Protein AF-A0A6B0ZL29-F1 (afdb_monomer)

Structure (mmCIF, N/CA/C/O backbone):
data_AF-A0A6B0ZL29-F1
#
_entry.id   AF-A0A6B0ZL29-F1
#
loop_
_atom_site.group_PDB
_atom_site.id
_atom_site.type_symbol
_atom_site.label_atom_id
_atom_site.label_alt_id
_atom_site.label_comp_id
_atom_site.label_asym_id
_atom_site.label_entity_id
_atom_site.label_seq_id
_atom_site.pdbx_PDB_ins_code
_atom_site.Cartn_x
_atom_site.Cartn_y
_atom_site.Cartn_z
_atom_site.occupancy
_atom_site.B_iso_or_equiv
_atom_site.auth_seq_id
_atom_site.auth_comp_id
_atom_site.auth_asym_id
_atom_site.auth_atom_id
_atom_site.pdbx_PDB_model_num
ATOM 1 N N . MET A 1 1 ? 3.311 3.949 41.817 1.00 60.94 1 MET A N 1
ATOM 2 C CA . MET A 1 1 ? 3.447 3.672 40.373 1.00 60.94 1 MET A CA 1
ATOM 3 C C . MET A 1 1 ? 2.078 3.275 39.865 1.00 60.94 1 MET A C 1
ATOM 5 O O . MET A 1 1 ? 1.511 2.339 40.411 1.00 60.94 1 MET A O 1
ATOM 9 N N . THR A 1 2 ? 1.513 4.022 38.923 1.00 65.69 2 THR A N 1
ATOM 10 C CA . THR A 1 2 ? 0.216 3.680 38.326 1.00 65.69 2 THR A CA 1
ATOM 11 C C . THR A 1 2 ? 0.443 2.551 37.320 1.00 65.69 2 THR A C 1
ATOM 13 O O . THR A 1 2 ? 1.344 2.690 36.490 1.00 65.69 2 THR A O 1
ATOM 16 N N . PRO A 1 3 ? -0.280 1.424 37.407 1.00 83.25 3 PRO A N 1
ATOM 17 C CA . PRO A 1 3 ? -0.110 0.332 36.458 1.00 83.25 3 PRO A CA 1
ATOM 18 C C . PRO A 1 3 ? -0.529 0.781 35.054 1.00 83.25 3 PRO A C 1
ATOM 20 O O . PRO A 1 3 ? -1.469 1.560 34.899 1.00 83.25 3 PRO A O 1
ATOM 23 N N . THR A 1 4 ? 0.175 0.295 34.030 1.00 84.94 4 THR A N 1
ATOM 24 C CA . THR A 1 4 ? -0.295 0.397 32.646 1.00 84.94 4 THR A CA 1
ATOM 25 C C . THR A 1 4 ? -1.627 -0.354 32.543 1.00 84.94 4 THR A C 1
ATOM 27 O O . THR A 1 4 ? -1.664 -1.522 32.936 1.00 84.94 4 THR A O 1
ATOM 30 N N . PRO A 1 5 ? -2.708 0.285 32.063 1.00 82.19 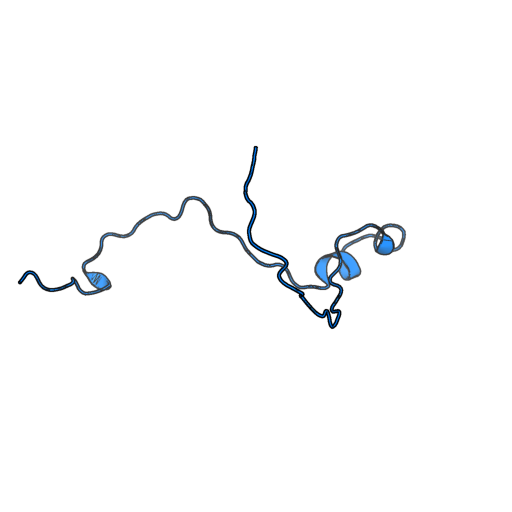5 PRO A N 1
ATOM 31 C CA . PRO A 1 5 ? -4.008 -0.367 31.942 1.00 82.19 5 PRO A CA 1
ATOM 32 C C . PRO A 1 5 ? -3.946 -1.539 30.959 1.00 82.19 5 PRO A C 1
ATOM 34 O O . PRO A 1 5 ? -3.168 -1.527 29.997 1.00 82.19 5 PRO A O 1
ATOM 37 N N . ALA A 1 6 ? -4.770 -2.557 31.196 1.00 85.62 6 ALA A N 1
ATOM 38 C CA . ALA A 1 6 ? -4.910 -3.666 30.259 1.00 85.62 6 ALA A CA 1
ATOM 39 C C . ALA A 1 6 ? -5.570 -3.178 28.955 1.00 85.62 6 ALA A C 1
ATOM 41 O O . ALA A 1 6 ? -6.360 -2.237 28.963 1.00 85.62 6 ALA A O 1
ATOM 42 N N . ALA A 1 7 ? -5.299 -3.833 27.820 1.00 81.38 7 ALA A N 1
ATOM 43 C CA . ALA A 1 7 ? -5.811 -3.387 26.516 1.00 81.38 7 ALA A CA 1
ATOM 44 C C . ALA A 1 7 ? -7.351 -3.258 26.462 1.00 81.38 7 ALA A C 1
ATOM 46 O O . ALA A 1 7 ? -7.864 -2.416 25.735 1.00 81.38 7 ALA A O 1
ATOM 47 N N . GLY A 1 8 ? -8.080 -4.057 27.252 1.00 84.62 8 GLY A N 1
ATOM 48 C CA . GLY A 1 8 ? -9.544 -3.999 27.358 1.00 84.62 8 GLY A CA 1
ATOM 49 C C . GLY A 1 8 ? -10.095 -2.894 28.270 1.00 84.62 8 GLY A C 1
ATOM 50 O O . GLY A 1 8 ? -11.303 -2.689 28.294 1.00 84.62 8 GLY A O 1
ATOM 51 N N . GLU A 1 9 ? -9.240 -2.198 29.022 1.00 90.44 9 GLU A N 1
ATOM 52 C CA . GLU A 1 9 ? -9.615 -1.063 29.882 1.00 90.44 9 GLU A CA 1
ATOM 53 C C . GLU A 1 9 ? -9.474 0.283 29.153 1.00 90.44 9 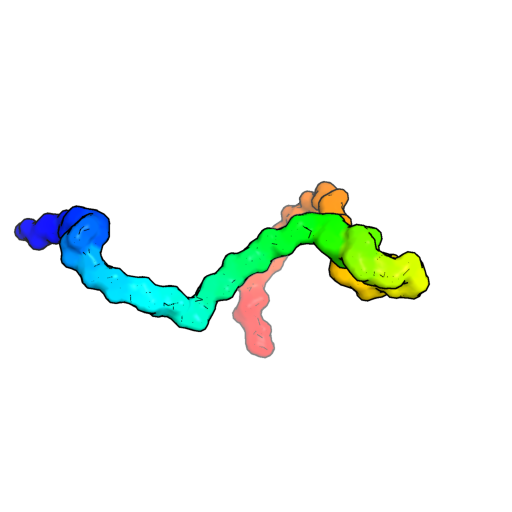GLU A C 1
ATOM 55 O O . GLU A 1 9 ? -9.933 1.314 29.648 1.00 90.44 9 GLU A O 1
ATOM 60 N N . LEU A 1 10 ? 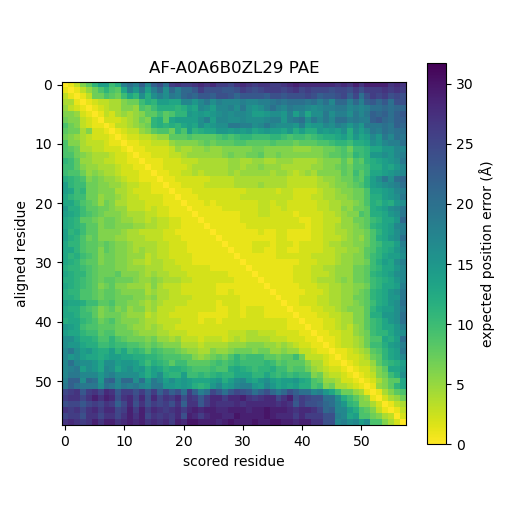-8.841 0.288 27.975 1.00 89.12 10 LEU A N 1
ATOM 61 C CA . LEU A 1 10 ? -8.760 1.465 27.122 1.00 89.12 10 LEU A CA 1
ATOM 62 C C . LEU A 1 10 ? -10.104 1.689 26.409 1.00 89.12 10 LEU A C 1
ATOM 64 O O . LEU A 1 10 ? -10.716 0.728 25.935 1.00 89.12 10 LEU A O 1
ATOM 68 N N . PRO A 1 11 ? -10.575 2.942 26.286 1.00 91.00 11 PRO A N 1
ATOM 69 C CA . PRO A 1 11 ? -11.748 3.234 25.476 1.00 91.00 11 PRO A CA 1
ATOM 70 C C . PRO A 1 11 ? -11.470 2.895 24.009 1.00 91.00 11 PRO A C 1
ATOM 72 O O . PRO A 1 11 ? -10.346 3.041 23.525 1.00 91.00 11 PRO A O 1
ATOM 75 N N . LEU A 1 12 ? -12.510 2.491 23.279 1.00 93.12 12 LEU A N 1
ATOM 76 C CA . LEU A 1 12 ? -12.409 2.366 21.829 1.00 93.12 12 LEU A CA 1
ATOM 77 C C . LEU A 1 12 ? -12.171 3.750 21.214 1.00 93.12 12 LEU A C 1
ATOM 79 O O . LEU A 1 12 ? -12.837 4.723 21.568 1.00 93.12 12 LEU A O 1
ATOM 83 N N . ILE A 1 13 ? -11.225 3.817 20.280 1.00 92.12 13 ILE A N 1
ATOM 84 C CA . ILE A 1 13 ? -10.871 5.024 19.533 1.00 92.12 13 ILE A CA 1
ATOM 85 C C . ILE A 1 13 ? -11.183 4.760 18.061 1.00 92.12 13 ILE A C 1
ATOM 87 O O . ILE A 1 13 ? -10.912 3.674 17.551 1.00 92.12 13 ILE A O 1
ATOM 91 N N . ILE A 1 14 ? -11.750 5.751 17.374 1.00 94.81 14 ILE A N 1
ATOM 92 C CA . ILE A 1 14 ? -11.936 5.692 15.923 1.00 94.81 14 ILE A CA 1
ATOM 93 C C . ILE A 1 14 ? -10.624 6.099 15.245 1.00 94.81 14 ILE A C 1
ATOM 95 O O . ILE A 1 14 ? -10.175 7.232 15.426 1.00 94.81 14 ILE A O 1
ATOM 99 N N . SER A 1 15 ? -10.026 5.191 14.464 1.00 94.44 15 SER A N 1
ATOM 100 C CA . SER A 1 15 ? -8.945 5.552 13.536 1.00 94.44 15 SER A CA 1
ATOM 101 C C . SER A 1 15 ? -9.549 6.344 12.382 1.00 94.44 15 SER A C 1
ATOM 103 O O . SER A 1 15 ? -10.477 5.876 11.722 1.00 94.44 15 SER A O 1
ATOM 105 N N . VAL A 1 16 ? -9.077 7.573 12.183 1.00 97.38 16 VAL A N 1
ATOM 106 C CA . VAL A 1 16 ? -9.618 8.486 11.162 1.00 97.38 16 VAL A CA 1
ATOM 107 C C . VAL A 1 16 ? -8.869 8.409 9.833 1.00 97.38 16 VAL A C 1
ATOM 109 O O . VAL A 1 16 ? -9.322 9.010 8.865 1.00 97.38 16 VAL A O 1
ATOM 112 N N . ASP A 1 17 ? -7.742 7.696 9.786 1.00 96.69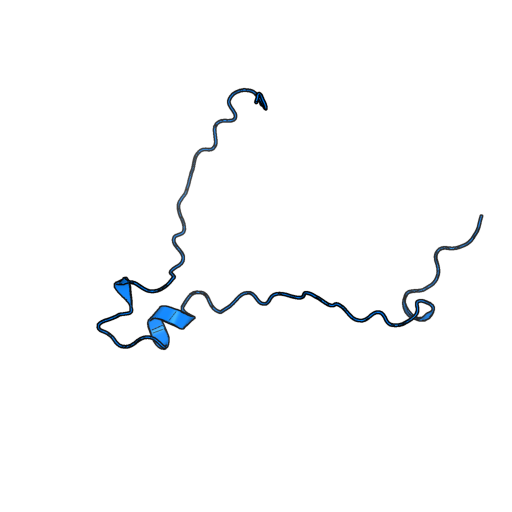 17 ASP A N 1
ATOM 113 C CA . ASP A 1 17 ? -6.894 7.605 8.598 1.00 96.69 17 ASP A CA 1
ATOM 114 C C . ASP A 1 17 ? -6.092 6.295 8.584 1.00 96.69 17 ASP A C 1
ATOM 116 O O . ASP A 1 17 ? -4.942 6.235 9.021 1.00 96.69 17 ASP A O 1
ATOM 120 N N . ASP A 1 18 ? -6.728 5.231 8.093 1.00 96.25 18 ASP A N 1
ATOM 121 C CA . ASP A 1 18 ? -6.068 3.956 7.821 1.00 96.25 18 ASP A CA 1
ATOM 122 C C . ASP A 1 18 ? -5.861 3.784 6.313 1.00 96.25 18 ASP A C 1
ATOM 124 O O . ASP A 1 18 ? -6.708 4.147 5.495 1.00 96.25 18 ASP A O 1
ATOM 128 N N . HIS A 1 19 ? -4.750 3.151 5.945 1.00 97.25 19 HIS A N 1
ATOM 129 C CA . HIS A 1 19 ? -4.426 2.824 4.561 1.00 97.25 19 HIS A CA 1
ATOM 130 C C . HIS A 1 19 ? -4.327 1.314 4.371 1.00 97.25 19 HIS A C 1
ATOM 132 O O . HIS A 1 19 ? -3.866 0.579 5.247 1.00 97.25 19 HIS A O 1
ATOM 138 N N . VAL A 1 20 ? -4.714 0.855 3.184 1.00 97.06 20 VAL A N 1
ATOM 139 C CA . VAL A 1 20 ? -4.504 -0.525 2.751 1.00 97.06 20 VAL A CA 1
ATOM 140 C C . VAL A 1 20 ? -3.373 -0.574 1.737 1.00 97.06 20 VAL A C 1
ATOM 142 O O . VAL A 1 20 ? -3.212 0.334 0.930 1.00 97.06 20 VAL A O 1
ATOM 145 N N . MET A 1 21 ? -2.597 -1.652 1.774 1.00 97.19 21 MET A N 1
ATOM 146 C CA . MET A 1 21 ? -1.643 -1.972 0.717 1.00 97.19 21 MET A CA 1
ATOM 147 C C . MET A 1 21 ? -2.319 -2.914 -0.271 1.00 97.19 21 MET A C 1
ATOM 149 O O . MET A 1 21 ? -2.704 -4.029 0.092 1.00 97.19 21 ME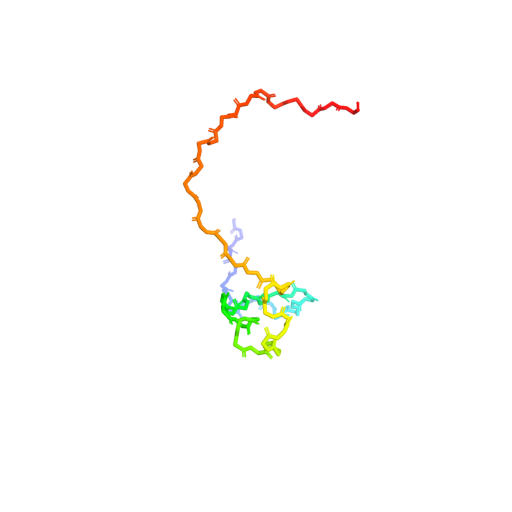T A O 1
ATOM 153 N N . GLU A 1 22 ? -2.468 -2.483 -1.517 1.00 97.50 22 GLU A N 1
ATOM 154 C CA . GLU A 1 22 ? -3.102 -3.292 -2.549 1.00 97.50 22 GLU A CA 1
ATOM 155 C C . GLU A 1 22 ? -2.212 -4.463 -3.007 1.00 97.50 22 GLU A C 1
ATOM 157 O O . GLU A 1 22 ? -0.980 -4.420 -2.891 1.00 97.50 22 GLU A O 1
ATOM 162 N N . PRO A 1 23 ? -2.809 -5.520 -3.593 1.00 97.12 23 PRO A N 1
ATOM 163 C CA . PRO A 1 23 ? -2.046 -6.549 -4.283 1.00 97.12 23 PRO A CA 1
ATOM 164 C C . PRO A 1 23 ? -1.142 -5.942 -5.359 1.00 97.12 23 PRO A C 1
ATOM 166 O O . PRO A 1 23 ? -1.569 -5.118 -6.169 1.00 97.12 23 PRO A O 1
ATOM 169 N N . LYS A 1 24 ? 0.113 -6.400 -5.401 1.00 96.75 24 LYS A N 1
ATOM 170 C CA . LYS A 1 24 ? 1.159 -5.859 -6.288 1.00 96.75 24 LYS A CA 1
ATOM 171 C C . LYS A 1 24 ? 0.813 -5.881 -7.781 1.00 96.75 24 LYS A C 1
ATOM 173 O O . LYS A 1 24 ? 1.456 -5.182 -8.555 1.00 96.75 24 LYS A O 1
ATOM 178 N N . ASP A 1 25 ? -0.126 -6.730 -8.181 1.00 96.62 25 ASP A N 1
ATOM 179 C CA . ASP A 1 25 ? -0.525 -6.989 -9.560 1.00 96.62 25 ASP A CA 1
ATOM 180 C C . ASP A 1 25 ? -1.939 -6.488 -9.887 1.00 96.62 25 ASP A 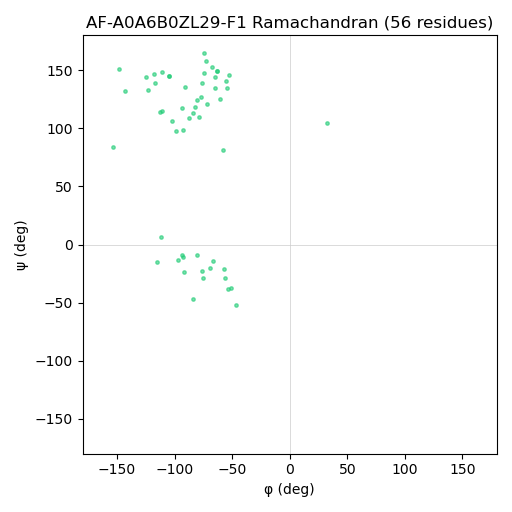C 1
ATOM 182 O O . ASP A 1 25 ? -2.414 -6.709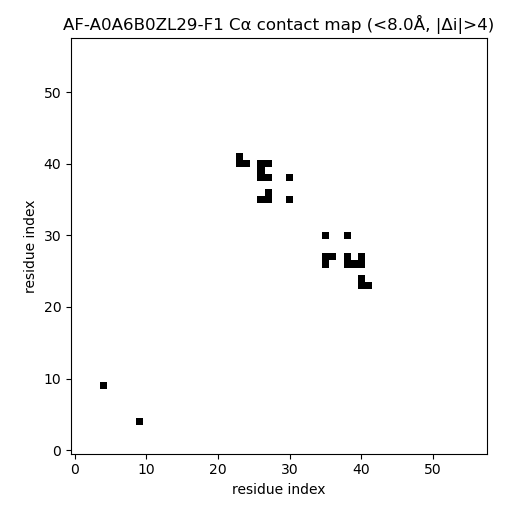 -11.005 1.00 96.62 25 ASP A O 1
ATOM 186 N N . LEU A 1 26 ? -2.587 -5.765 -8.961 1.00 98.00 26 LEU A N 1
ATOM 187 C CA . LEU A 1 26 ? -3.933 -5.215 -9.134 1.00 98.00 26 LEU A CA 1
ATOM 188 C C . LEU A 1 26 ? -4.074 -4.514 -10.492 1.00 98.00 26 LEU A C 1
ATOM 190 O O . LEU A 1 26 ? -4.948 -4.842 -11.291 1.00 98.00 26 LEU A O 1
ATOM 194 N N . TRP A 1 27 ? -3.165 -3.598 -10.811 1.00 97.81 27 TRP A N 1
ATOM 195 C CA . TRP A 1 27 ? -3.261 -2.811 -12.040 1.00 97.81 27 TRP A CA 1
ATOM 196 C C . TRP A 1 27 ? -2.861 -3.577 -13.301 1.00 97.81 27 TRP A C 1
ATOM 198 O O . TRP A 1 27 ? -3.320 -3.241 -14.393 1.00 97.81 27 TRP A O 1
ATOM 208 N N . GLN A 1 28 ? -2.065 -4.640 -13.180 1.00 97.06 28 GLN A N 1
ATOM 209 C CA . GLN A 1 28 ? -1.757 -5.519 -14.310 1.00 97.06 28 GLN A CA 1
ATOM 210 C C . GLN A 1 28 ? -2.945 -6.429 -14.652 1.00 97.06 28 GLN A C 1
ATOM 212 O O . GLN A 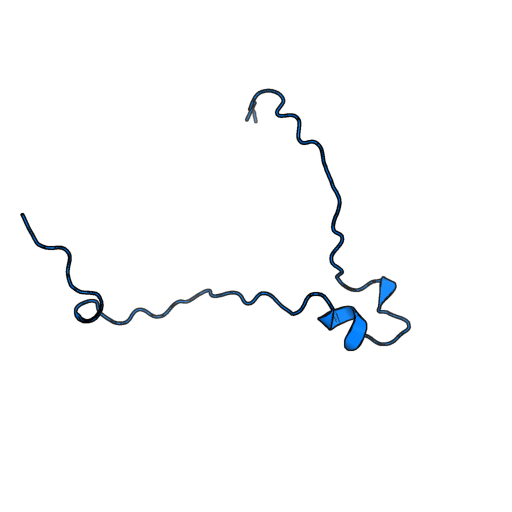1 28 ? -3.117 -6.779 -15.821 1.00 97.06 28 GLN A O 1
ATOM 217 N N . GLN A 1 29 ? -3.784 -6.760 -13.667 1.00 97.75 29 GLN A N 1
ATOM 218 C CA . GLN A 1 29 ? -4.997 -7.550 -13.867 1.00 97.75 29 GLN A CA 1
ATOM 219 C C . GLN A 1 29 ? -6.188 -6.692 -14.320 1.00 97.75 29 GLN A C 1
ATOM 221 O O . GLN A 1 29 ? -6.875 -7.060 -15.273 1.00 97.75 29 GLN A O 1
ATOM 226 N N . GLN A 1 30 ? -6.418 -5.550 -13.662 1.00 98.06 30 GLN A N 1
ATOM 227 C CA . GLN A 1 30 ? -7.677 -4.804 -13.778 1.00 98.06 30 GLN A CA 1
ATOM 228 C C . GLN A 1 30 ? -7.672 -3.723 -14.868 1.00 98.06 30 GLN A C 1
ATOM 230 O O . GLN A 1 30 ? -8.735 -3.362 -15.372 1.00 98.06 30 GLN A O 1
ATOM 235 N N . LEU A 1 31 ? -6.508 -3.200 -15.280 1.00 98.12 31 LEU A N 1
ATOM 236 C CA . LEU A 1 31 ? -6.479 -2.217 -16.368 1.00 98.12 31 LEU A CA 1
ATOM 237 C C . LEU A 1 31 ? -6.715 -2.873 -17.736 1.00 98.12 31 LEU A C 1
ATOM 239 O O . LEU A 1 31 ? -6.228 -3.988 -17.985 1.00 98.12 31 LEU A O 1
ATOM 243 N N . PRO A 1 32 ? -7.359 -2.148 -18.675 1.00 98.38 32 PRO A N 1
ATOM 244 C CA . PRO A 1 32 ? -7.404 -2.546 -20.074 1.00 98.38 32 PRO A CA 1
ATOM 245 C C . PRO A 1 32 ? -5.994 -2.817 -20.617 1.00 98.38 32 PRO A C 1
ATOM 247 O O . PRO A 1 32 ? -5.055 -2.104 -20.242 1.00 98.38 32 PRO A O 1
ATOM 250 N N . PRO A 1 33 ? -5.814 -3.787 -21.536 1.00 97.81 33 PRO A N 1
ATOM 251 C CA . PRO A 1 33 ? -4.494 -4.140 -22.063 1.00 97.81 33 PRO A CA 1
ATOM 252 C C . PRO A 1 33 ? -3.677 -2.946 -22.577 1.00 97.81 33 PRO A C 1
ATOM 254 O O . PRO A 1 33 ? -2.476 -2.878 -22.332 1.00 97.81 33 PRO A O 1
ATOM 257 N N . SER A 1 34 ? -4.333 -1.965 -23.204 1.00 98.06 34 SER A N 1
ATOM 258 C CA . SER A 1 34 ? -3.712 -0.737 -23.721 1.00 98.06 34 SER A CA 1
ATOM 259 C C . SER A 1 34 ? -3.164 0.210 -22.642 1.00 98.06 34 SER A C 1
ATOM 261 O O . SER A 1 34 ? -2.399 1.120 -22.958 1.00 98.06 34 SER A O 1
ATOM 263 N N . MET A 1 35 ? -3.532 0.019 -21.372 1.00 98.00 35 MET A N 1
ATOM 264 C CA . MET A 1 35 ? -3.173 0.905 -20.259 1.00 98.00 35 MET A CA 1
ATOM 265 C C . MET A 1 35 ? -2.273 0.249 -19.208 1.00 98.00 35 MET A C 1
ATOM 267 O O . MET A 1 35 ? -1.651 0.967 -18.428 1.00 98.00 35 MET A O 1
ATOM 271 N N . ARG A 1 36 ? -2.144 -1.083 -19.194 1.00 97.00 36 ARG A N 1
ATOM 272 C CA . ARG A 1 36 ? -1.385 -1.825 -18.163 1.00 97.00 36 ARG A CA 1
ATOM 273 C C . ARG A 1 36 ? 0.052 -1.340 -17.983 1.00 97.00 36 ARG A C 1
ATOM 275 O O . ARG A 1 36 ? 0.531 -1.269 -16.858 1.00 97.00 36 ARG A O 1
ATOM 282 N N . ALA A 1 37 ? 0.723 -0.973 -19.077 1.00 95.62 37 ALA A N 1
ATOM 283 C CA . ALA A 1 37 ? 2.101 -0.478 -19.041 1.00 95.62 37 ALA A CA 1
ATOM 284 C C . ALA A 1 37 ? 2.241 0.915 -18.396 1.00 95.62 37 ALA A C 1
ATOM 286 O O . ALA A 1 37 ? 3.333 1.283 -17.972 1.00 95.62 37 ALA A O 1
ATOM 287 N N . ARG A 1 38 ? 1.149 1.688 -18.332 1.00 96.88 38 ARG A N 1
ATOM 288 C CA . ARG A 1 38 ? 1.098 3.038 -17.747 1.00 96.88 38 ARG A CA 1
ATOM 289 C C . ARG A 1 38 ? 0.588 3.045 -16.303 1.00 96.88 38 ARG A C 1
ATOM 291 O O . ARG A 1 38 ? 0.680 4.078 -15.650 1.00 96.88 38 ARG A O 1
ATOM 298 N N . GLY A 1 39 ? 0.006 1.939 -15.835 1.00 96.12 39 GLY A N 1
ATOM 299 C CA . GLY A 1 39 ? -0.492 1.811 -14.467 1.00 96.12 39 GLY A CA 1
ATOM 300 C C . GLY A 1 39 ? 0.630 1.647 -13.436 1.00 96.12 39 GLY A C 1
ATOM 301 O O . GLY A 1 39 ? 1.762 1.318 -13.811 1.00 96.12 39 GLY A O 1
ATOM 302 N N . PRO A 1 40 ? 0.331 1.831 -12.136 1.00 97.38 40 PRO A N 1
ATOM 303 C CA . PRO A 1 40 ? 1.283 1.545 -11.070 1.00 97.38 40 PRO A CA 1
ATOM 304 C C . PRO A 1 40 ? 1.803 0.104 -11.149 1.00 97.38 40 PRO A C 1
ATOM 306 O O . PRO A 1 40 ? 1.065 -0.833 -11.470 1.00 97.38 40 PRO A O 1
ATOM 309 N N . ARG A 1 41 ? 3.095 -0.071 -10.870 1.00 95.81 41 ARG A N 1
ATOM 310 C CA . ARG A 1 41 ? 3.763 -1.376 -10.857 1.00 95.81 41 ARG A CA 1
ATOM 311 C C . ARG A 1 41 ? 4.880 -1.394 -9.829 1.00 95.81 41 ARG A C 1
ATOM 313 O O . ARG A 1 41 ? 5.519 -0.374 -9.582 1.00 95.81 41 ARG A O 1
ATOM 320 N N . VAL A 1 42 ? 5.149 -2.574 -9.290 1.00 95.06 42 VAL A N 1
ATOM 321 C CA . VAL A 1 42 ? 6.270 -2.803 -8.377 1.00 95.06 42 VAL A CA 1
ATOM 322 C C . VAL A 1 42 ? 7.503 -3.230 -9.174 1.00 95.06 42 VAL A C 1
ATOM 324 O O . VAL A 1 42 ? 7.412 -4.085 -10.056 1.00 95.06 42 VAL A O 1
ATOM 327 N N . VAL A 1 43 ? 8.662 -2.661 -8.841 1.00 93.00 43 VAL A N 1
ATOM 328 C CA . VAL A 1 43 ? 9.979 -3.111 -9.316 1.00 93.00 43 VAL A CA 1
ATOM 329 C C . VAL A 1 43 ? 10.832 -3.427 -8.090 1.00 93.00 43 VAL A C 1
ATOM 331 O O . VAL A 1 43 ? 10.849 -2.658 -7.133 1.00 93.00 43 VAL A O 1
ATOM 334 N N . GLN A 1 44 ? 11.503 -4.579 -8.094 1.00 93.00 44 GLN A N 1
ATOM 335 C CA . GLN A 1 44 ? 12.427 -4.973 -7.032 1.00 93.00 44 GLN A CA 1
ATOM 336 C C . GLN A 1 44 ? 13.851 -4.948 -7.575 1.00 93.00 44 GLN A C 1
ATOM 338 O O . GLN A 1 44 ? 14.200 -5.745 -8.445 1.00 93.00 44 GLN A O 1
ATOM 343 N N . GLU A 1 45 ? 14.672 -4.047 -7.042 1.00 94.56 45 GLU A N 1
ATOM 344 C CA . GLU A 1 45 ? 16.064 -3.876 -7.452 1.00 94.56 45 GLU A CA 1
ATOM 345 C C . GLU A 1 45 ? 16.993 -4.002 -6.247 1.00 94.56 45 GLU A C 1
ATOM 347 O O . GLU A 1 45 ? 16.670 -3.584 -5.133 1.00 94.56 45 GLU A O 1
ATOM 352 N N . LYS A 1 46 ? 18.174 -4.584 -6.465 1.00 93.75 46 LYS A N 1
ATOM 353 C CA . LYS A 1 46 ? 19.245 -4.561 -5.467 1.00 93.75 46 LYS A CA 1
ATOM 354 C C . LYS A 1 46 ? 19.997 -3.247 -5.617 1.00 93.75 46 LYS A C 1
ATOM 356 O O . LYS A 1 46 ? 20.682 -3.049 -6.615 1.00 93.75 46 LYS A O 1
ATOM 361 N N . VAL A 1 47 ? 19.904 -2.382 -4.614 1.00 90.81 47 VAL A N 1
ATOM 362 C CA . VAL A 1 47 ? 20.617 -1.100 -4.589 1.00 90.81 47 VAL A CA 1
ATOM 363 C C . VAL A 1 47 ? 21.703 -1.100 -3.518 1.00 90.81 47 VAL A C 1
ATOM 365 O O . VAL A 1 47 ? 21.573 -1.745 -2.477 1.00 90.81 47 VAL A O 1
ATOM 368 N N . ARG A 1 48 ? 22.789 -0.362 -3.766 1.00 89.69 48 ARG A N 1
ATOM 369 C CA . ARG A 1 48 ? 23.788 -0.030 -2.746 1.00 89.69 48 ARG A CA 1
ATOM 370 C C . ARG A 1 48 ? 23.537 1.405 -2.304 1.00 89.69 48 ARG A C 1
ATOM 372 O O . ARG A 1 48 ? 23.827 2.334 -3.048 1.00 89.69 48 ARG A O 1
ATOM 379 N N . LEU A 1 49 ? 22.995 1.573 -1.104 1.00 85.62 49 LEU A N 1
ATOM 380 C CA . LEU A 1 49 ? 22.824 2.892 -0.504 1.00 85.62 49 LEU A CA 1
ATOM 381 C C . LEU A 1 49 ? 24.160 3.333 0.102 1.00 85.62 49 LEU A C 1
ATOM 383 O O . LEU A 1 49 ? 24.742 2.613 0.912 1.00 85.62 49 LEU A O 1
ATOM 387 N N . HIS A 1 50 ? 24.654 4.501 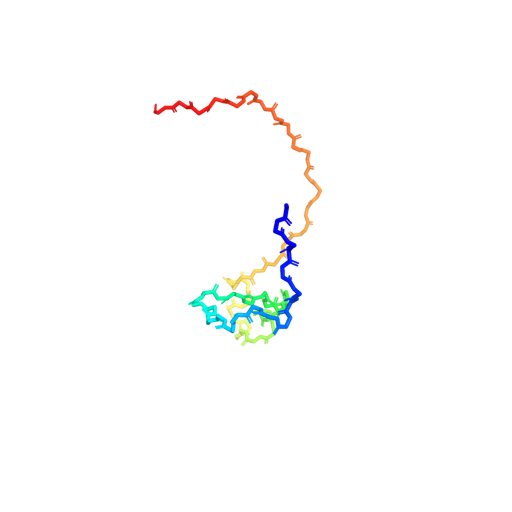-0.305 1.00 83.56 50 HIS A N 1
ATOM 388 C CA . HIS A 1 50 ? 25.813 5.147 0.306 1.00 83.56 50 HIS A CA 1
ATOM 389 C C . HIS A 1 50 ? 25.337 6.421 0.998 1.00 83.56 50 HIS A C 1
ATOM 391 O O . HIS A 1 50 ? 24.867 7.347 0.341 1.00 83.56 50 HIS A O 1
ATOM 397 N N . PHE A 1 51 ? 25.423 6.462 2.326 1.00 81.81 51 PHE A N 1
ATOM 398 C CA . PHE A 1 51 ? 25.066 7.655 3.083 1.00 81.81 51 PHE A CA 1
ATOM 399 C C . PHE A 1 51 ? 26.208 8.674 3.008 1.00 81.81 51 PHE A C 1
ATOM 401 O O . PHE A 1 51 ? 27.265 8.475 3.603 1.00 81.81 51 PHE A O 1
ATOM 408 N N . THR A 1 52 ? 26.002 9.774 2.287 1.00 82.19 52 THR A N 1
ATOM 409 C CA . THR A 1 52 ? 26.913 10.925 2.294 1.00 82.19 52 THR A CA 1
ATOM 410 C C . THR A 1 52 ? 26.365 11.988 3.238 1.00 82.19 52 THR A C 1
ATOM 412 O O . THR A 1 52 ? 25.469 12.723 2.842 1.00 82.19 52 THR A O 1
ATOM 415 N N . GLY A 1 53 ? 26.885 12.019 4.473 1.00 76.12 53 GLY A N 1
ATOM 416 C CA . GLY A 1 53 ? 26.765 13.092 5.477 1.00 76.12 53 GLY A CA 1
ATOM 417 C C . GLY A 1 53 ? 25.461 13.899 5.485 1.00 76.12 53 GLY A C 1
ATOM 418 O O . GLY A 1 53 ? 25.291 14.789 4.663 1.00 76.12 53 GLY A O 1
ATOM 419 N N . GLY A 1 54 ? 24.588 13.642 6.466 1.00 65.12 54 GLY A N 1
ATOM 420 C CA . GLY A 1 54 ? 23.280 14.287 6.643 1.00 65.12 54 GLY A CA 1
ATOM 421 C C . GLY A 1 54 ? 23.322 15.811 6.783 1.00 65.12 54 GLY A C 1
ATOM 422 O O . GLY A 1 54 ? 23.243 16.337 7.890 1.00 65.12 54 GLY A O 1
ATOM 423 N N . HIS A 1 55 ? 23.405 16.515 5.658 1.00 59.31 55 HIS A N 1
ATOM 424 C CA . HIS A 1 55 ? 23.224 17.957 5.578 1.00 59.31 55 HIS A CA 1
ATOM 425 C C . HIS A 1 55 ? 21.759 18.253 5.250 1.00 59.31 55 HIS A C 1
ATOM 427 O O . HIS A 1 55 ? 21.336 18.183 4.099 1.00 59.31 55 HIS A O 1
ATOM 433 N N . TYR A 1 56 ? 20.988 18.579 6.285 1.00 48.56 56 TYR A N 1
ATOM 434 C CA . TYR A 1 56 ? 19.776 19.376 6.137 1.00 48.56 56 TYR A CA 1
ATOM 435 C C . TYR A 1 56 ? 20.205 20.842 6.223 1.00 48.56 56 TYR A C 1
ATOM 437 O O . TYR A 1 56 ? 20.620 21.303 7.285 1.00 48.56 56 TYR A O 1
ATOM 445 N N . GLY A 1 57 ? 20.164 21.550 5.098 1.00 52.44 57 GLY A N 1
ATOM 446 C CA . GLY A 1 57 ? 20.433 22.983 5.007 1.00 52.44 57 GLY A CA 1
ATOM 447 C C . GLY A 1 57 ? 19.499 23.600 3.973 1.00 52.44 57 GLY A C 1
ATOM 448 O O . GLY A 1 57 ? 19.306 23.007 2.915 1.00 52.44 57 GLY A O 1
ATOM 449 N N . PHE A 1 58 ? 18.880 24.713 4.365 1.00 43.41 58 PHE A N 1
ATOM 450 C CA . PHE A 1 58 ? 17.774 25.431 3.713 1.00 43.41 58 PHE A CA 1
ATOM 451 C C . PHE A 1 58 ? 18.097 25.935 2.304 1.00 43.41 58 PHE A C 1
ATOM 453 O O . PHE A 1 58 ? 19.258 26.346 2.081 1.00 43.41 58 PHE A O 1
#

pLDDT: mean 88.44, std 13.32, range [43.41, 98.38]

Radius of gyration: 22.26 Å; Cα contacts (8 Å, |Δi|>4): 14; chains: 1; bounding box: 39×33×64 Å

Secondary structure (DSSP, 8-state):
-PPPPPGGGSPP---S----PPPTTHHHHHS-TTTGGGS-------------------

Sequence (58 aa):
MTPTPAAGELPLIISVDDHVMEPKDLWQQQLPPSMRARGPRVVQEKVRLHFTGGHYGF

Solvent-accessible surface area (backbone atoms only — not comparable to full-atom values): 4461 Å² total; per-residue (Å²): 133,85,77,82,77,56,84,88,74,52,79,92,74,86,82,90,80,83,85,82,84,75,67,76,54,51,36,64,69,72,39,59,83,93,43,31,90,77,42,77,73,80,82,91,77,94,79,86,88,78,90,77,73,95,75,87,75,136

Mean predicted aligned error: 9.38 Å

Foldseek 3Di:
DDDDDDPVVDDDDDDPDDDDDDDQCCLVPPPDPVCSVVDDHDDDDDDDDDDDDDDPDD